Protein AF-A0A949AB33-F1 (afdb_monomer_lite)

Structure (mmCIF, N/CA/C/O backbone):
data_AF-A0A949AB33-F1
#
_entry.id   AF-A0A949AB33-F1
#
loop_
_atom_site.group_PDB
_atom_site.id
_atom_site.type_symbol
_atom_site.label_atom_id
_atom_site.label_alt_id
_atom_site.label_comp_id
_atom_site.label_asym_id
_atom_site.label_entity_id
_atom_site.label_seq_id
_atom_site.pdbx_PDB_ins_code
_atom_site.Cartn_x
_atom_site.Cartn_y
_atom_site.Cartn_z
_atom_site.occupancy
_atom_site.B_iso_or_equiv
_atom_site.auth_seq_id
_atom_site.auth_comp_id
_atom_site.auth_asym_id
_atom_site.auth_atom_id
_atom_site.pdbx_PDB_model_num
ATOM 1 N N . MET A 1 1 ? 18.392 10.503 -6.431 1.00 43.12 1 MET A N 1
ATOM 2 C CA . MET A 1 1 ? 16.987 10.029 -6.498 1.00 43.12 1 MET A CA 1
ATOM 3 C C . MET A 1 1 ? 16.509 9.525 -5.119 1.00 43.12 1 MET A C 1
ATOM 5 O O . MET A 1 1 ? 16.125 8.372 -5.001 1.00 43.12 1 MET A O 1
ATOM 9 N N . GLY A 1 2 ? 16.545 10.359 -4.061 1.00 43.81 2 GLY A N 1
ATOM 10 C CA . GLY A 1 2 ? 16.463 9.880 -2.660 1.00 43.81 2 GLY A CA 1
ATOM 11 C C . GLY A 1 2 ? 15.216 10.239 -1.832 1.00 43.81 2 GLY A C 1
ATOM 12 O O . GLY A 1 2 ? 14.989 9.614 -0.806 1.00 43.81 2 GLY A O 1
ATOM 13 N N . ASN A 1 3 ? 14.371 11.190 -2.248 1.00 55.31 3 ASN A N 1
ATOM 14 C CA . ASN A 1 3 ? 13.363 11.751 -1.325 1.00 55.31 3 ASN A CA 1
ATOM 15 C C . ASN A 1 3 ? 12.094 10.899 -1.138 1.00 55.31 3 ASN A C 1
ATOM 17 O O . ASN A 1 3 ? 11.496 10.923 -0.069 1.00 55.31 3 ASN A O 1
ATOM 21 N N . HIS A 1 4 ? 11.675 10.115 -2.135 1.00 58.28 4 HIS A N 1
ATOM 22 C CA . HIS A 1 4 ? 10.376 9.424 -2.082 1.00 58.28 4 HIS A CA 1
ATOM 23 C C . HIS A 1 4 ? 10.365 8.236 -1.109 1.00 58.28 4 HIS A C 1
ATOM 25 O O . HIS A 1 4 ? 9.355 7.998 -0.455 1.00 58.28 4 HIS A O 1
ATOM 31 N N . ARG A 1 5 ? 11.490 7.519 -0.967 1.00 63.41 5 ARG A N 1
ATOM 32 C CA . ARG A 1 5 ? 11.602 6.403 -0.011 1.00 63.41 5 ARG A CA 1
ATOM 33 C C . ARG A 1 5 ? 11.533 6.891 1.438 1.00 63.41 5 ARG A C 1
ATOM 35 O O . ARG A 1 5 ? 10.822 6.296 2.235 1.00 63.41 5 ARG A O 1
ATOM 42 N N . VAL A 1 6 ? 12.197 8.008 1.744 1.00 66.69 6 VAL A N 1
ATOM 43 C CA . VAL A 1 6 ? 12.177 8.621 3.084 1.00 66.69 6 VAL A CA 1
ATOM 44 C C . VAL A 1 6 ? 10.781 9.142 3.432 1.00 66.69 6 VAL A C 1
ATOM 46 O O . VAL A 1 6 ? 10.306 8.919 4.539 1.00 66.69 6 VAL A O 1
ATOM 49 N N . LEU A 1 7 ? 10.082 9.769 2.478 1.00 70.50 7 LEU A N 1
ATOM 50 C CA . LEU A 1 7 ? 8.704 10.231 2.684 1.00 70.50 7 LEU A CA 1
ATOM 51 C C . LEU A 1 7 ? 7.735 9.076 2.974 1.00 70.50 7 LEU A C 1
ATOM 53 O O . LEU A 1 7 ? 6.888 9.196 3.856 1.00 70.50 7 LEU A O 1
ATOM 57 N N . LEU A 1 8 ? 7.867 7.955 2.258 1.00 71.00 8 LEU A N 1
ATOM 58 C CA . LEU A 1 8 ? 7.051 6.763 2.496 1.00 71.00 8 LEU A CA 1
ATOM 59 C C . LEU A 1 8 ? 7.367 6.115 3.849 1.00 71.00 8 LEU A C 1
ATOM 61 O O . LEU A 1 8 ? 6.441 5.741 4.560 1.00 71.00 8 LEU A O 1
ATOM 65 N N . ALA A 1 9 ? 8.647 6.021 4.219 1.00 70.50 9 ALA A N 1
ATOM 66 C CA . ALA A 1 9 ? 9.060 5.497 5.519 1.00 70.50 9 ALA A CA 1
ATOM 67 C C . ALA A 1 9 ? 8.502 6.348 6.669 1.00 70.50 9 ALA A C 1
ATOM 69 O O . ALA A 1 9 ? 7.822 5.818 7.541 1.00 70.50 9 ALA A O 1
ATOM 70 N N . ASN A 1 10 ? 8.673 7.673 6.601 1.00 75.38 10 ASN A N 1
ATOM 71 C CA . ASN A 1 10 ? 8.131 8.596 7.599 1.00 75.38 10 ASN A CA 1
ATOM 72 C C . ASN A 1 10 ? 6.605 8.482 7.720 1.00 75.38 10 ASN A C 1
ATOM 74 O O . ASN A 1 10 ? 6.081 8.490 8.828 1.00 75.38 10 ASN A O 1
ATOM 78 N N . PHE A 1 11 ? 5.891 8.325 6.599 1.00 79.19 11 PHE A N 1
ATOM 79 C CA . PHE A 1 11 ? 4.444 8.107 6.618 1.00 79.19 11 PHE A CA 1
ATOM 80 C C . PHE A 1 11 ? 4.063 6.795 7.318 1.00 79.19 11 PHE A C 1
ATOM 82 O O . PHE A 1 11 ? 3.108 6.773 8.089 1.00 79.19 11 PHE A O 1
ATOM 89 N N . ILE A 1 12 ? 4.797 5.704 7.073 1.00 76.44 12 ILE A N 1
ATOM 90 C CA . ILE A 1 12 ? 4.555 4.410 7.728 1.00 76.44 12 ILE A CA 1
ATOM 91 C C . ILE A 1 12 ? 4.828 4.511 9.235 1.00 76.44 12 ILE A C 1
ATOM 93 O O . ILE A 1 12 ? 4.022 4.022 10.027 1.00 76.44 12 ILE A O 1
ATOM 97 N N . ASP A 1 13 ? 5.917 5.165 9.640 1.00 78.44 13 ASP A N 1
ATOM 98 C CA . ASP A 1 13 ? 6.252 5.400 11.050 1.00 78.44 13 ASP A CA 1
ATOM 99 C C . ASP A 1 13 ? 5.195 6.260 11.756 1.00 78.44 13 ASP A C 1
ATOM 101 O O . ASP A 1 13 ? 4.704 5.894 12.8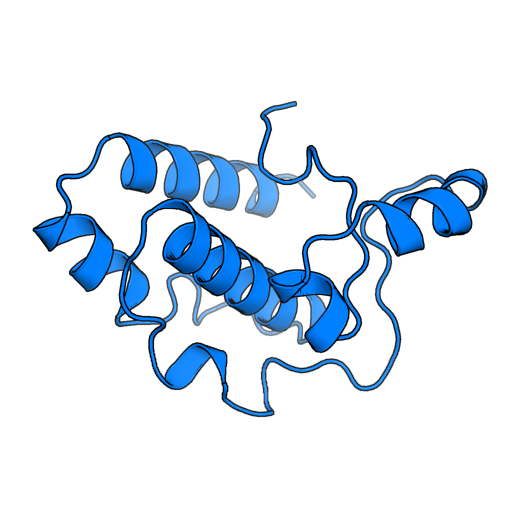27 1.00 78.44 13 ASP A O 1
ATOM 105 N N . GLU A 1 14 ? 4.773 7.363 11.134 1.00 80.75 14 GLU A N 1
ATOM 106 C CA . GLU A 1 14 ? 3.727 8.239 11.666 1.00 80.75 14 GLU A CA 1
ATOM 107 C C . GLU A 1 14 ? 2.380 7.513 11.743 1.00 80.75 14 GLU A C 1
ATOM 109 O O . GLU A 1 14 ? 1.665 7.613 12.747 1.00 80.75 14 GLU A O 1
ATOM 114 N N . PHE A 1 15 ? 2.051 6.714 10.725 1.00 80.19 15 PHE A N 1
ATOM 115 C CA . PHE A 1 15 ? 0.867 5.869 10.732 1.00 80.19 15 PHE A CA 1
ATOM 116 C C . PHE A 1 15 ? 0.937 4.863 11.880 1.00 80.19 15 PHE A C 1
ATOM 118 O O . PHE A 1 15 ? -0.026 4.750 12.631 1.00 80.19 15 PHE A O 1
ATOM 125 N N . ASN A 1 16 ? 2.061 4.172 12.080 1.00 77.12 16 ASN A N 1
ATOM 126 C CA . ASN A 1 16 ? 2.230 3.195 13.156 1.00 77.12 16 ASN A CA 1
ATOM 127 C C . ASN A 1 16 ? 2.125 3.821 14.551 1.00 77.12 16 ASN A C 1
ATOM 129 O O . ASN A 1 16 ? 1.427 3.257 15.399 1.00 77.12 16 ASN A O 1
ATOM 133 N N . CYS A 1 17 ? 2.737 4.991 14.759 1.00 81.19 17 CYS A N 1
ATOM 134 C CA . CYS A 1 17 ? 2.671 5.745 16.014 1.00 81.19 17 CYS A CA 1
ATOM 135 C C . CYS A 1 17 ? 1.286 6.363 16.281 1.00 81.19 17 CYS A C 1
ATOM 137 O O . CYS A 1 17 ? 0.939 6.651 17.427 1.00 81.19 17 CYS A O 1
ATOM 139 N N . SER A 1 18 ? 0.471 6.565 15.244 1.00 81.31 18 SER A N 1
ATOM 140 C CA . SER A 1 18 ? -0.831 7.221 15.362 1.00 81.31 18 SER A CA 1
ATOM 141 C C . SER A 1 18 ? -1.931 6.320 15.936 1.00 81.31 18 SER A C 1
ATOM 143 O O . SER A 1 18 ? -2.052 5.127 15.644 1.00 81.31 18 SER A O 1
ATOM 145 N N . ALA A 1 19 ? -2.838 6.921 16.711 1.00 81.06 19 ALA A N 1
ATOM 146 C CA . ALA A 1 19 ? -4.052 6.257 17.183 1.00 81.06 19 ALA A CA 1
ATOM 147 C C . ALA A 1 19 ? -5.002 5.900 16.019 1.00 81.06 19 ALA A C 1
ATOM 149 O O . ALA A 1 19 ? -5.036 6.587 14.998 1.00 81.06 19 ALA A O 1
ATOM 150 N N . LYS A 1 20 ? -5.859 4.878 16.194 1.00 76.69 20 LYS A N 1
ATOM 151 C CA . LYS A 1 20 ? -6.809 4.402 15.158 1.00 76.69 20 LYS A CA 1
ATOM 152 C C . LYS A 1 20 ? -7.641 5.519 14.507 1.00 76.69 20 LYS A C 1
ATOM 154 O O . LYS A 1 20 ? -7.859 5.482 13.302 1.00 76.69 20 LYS A O 1
ATOM 159 N N . LYS A 1 21 ? -8.080 6.523 15.278 1.00 78.12 21 LYS A N 1
ATOM 160 C CA . LYS A 1 21 ? -8.837 7.675 14.747 1.00 78.12 21 LYS A CA 1
ATOM 161 C C . LYS A 1 21 ? -7.997 8.548 13.805 1.00 78.12 21 LYS A C 1
ATOM 163 O O . LYS A 1 21 ? -8.507 8.972 12.774 1.00 78.12 21 LYS A O 1
ATOM 168 N N . ASN A 1 22 ? -6.725 8.782 14.131 1.00 81.44 22 ASN A N 1
ATOM 169 C CA . ASN A 1 22 ? -5.816 9.543 13.272 1.00 81.44 22 ASN A CA 1
ATOM 170 C C . ASN A 1 22 ? -5.408 8.738 12.040 1.00 81.44 22 ASN A C 1
ATOM 172 O O . ASN A 1 22 ? -5.403 9.297 10.951 1.00 81.44 22 ASN A O 1
ATOM 176 N N . LYS A 1 23 ? -5.191 7.422 12.181 1.00 81.75 23 LYS A N 1
ATOM 177 C CA . LYS A 1 23 ? -4.927 6.524 11.045 1.00 81.75 23 LYS A CA 1
ATOM 178 C C . LYS A 1 23 ? -5.977 6.677 9.949 1.00 81.75 23 LYS A C 1
ATOM 180 O O . LYS A 1 23 ? -5.609 6.860 8.797 1.00 81.75 23 LYS A O 1
ATOM 185 N N . ILE A 1 24 ? -7.263 6.669 10.319 1.00 81.25 24 ILE A N 1
ATOM 186 C CA . ILE A 1 24 ? -8.379 6.839 9.373 1.00 81.25 24 ILE A CA 1
ATOM 187 C C . ILE A 1 24 ? -8.313 8.205 8.678 1.00 81.25 24 ILE A C 1
ATOM 189 O O . ILE A 1 24 ? -8.446 8.260 7.462 1.00 81.25 24 ILE A O 1
ATOM 193 N N . LYS A 1 25 ? -8.038 9.289 9.414 1.00 83.06 25 LYS A N 1
ATOM 194 C CA . LYS A 1 25 ? -7.881 10.629 8.820 1.00 83.06 25 LYS A CA 1
ATOM 195 C C . LYS A 1 25 ? -6.701 10.714 7.846 1.00 83.06 25 LYS A C 1
ATOM 197 O O . LYS A 1 25 ? -6.804 11.390 6.830 1.00 83.06 25 LYS A O 1
ATOM 202 N N . MET A 1 26 ? -5.595 10.027 8.139 1.00 79.81 26 MET A N 1
ATOM 203 C CA . MET A 1 26 ? -4.397 10.029 7.287 1.00 79.81 26 MET A CA 1
ATOM 204 C C . MET A 1 26 ? -4.615 9.300 5.957 1.00 79.81 26 MET A C 1
ATOM 206 O O . MET A 1 26 ? -4.051 9.703 4.947 1.00 79.81 26 MET A O 1
ATOM 210 N N . ILE A 1 27 ? -5.422 8.234 5.951 1.00 82.94 27 ILE A N 1
ATOM 211 C CA . ILE A 1 27 ? -5.722 7.445 4.743 1.00 82.94 27 ILE A CA 1
ATOM 212 C C . ILE A 1 27 ? -6.947 7.957 3.983 1.00 82.94 27 ILE A C 1
ATOM 214 O O . ILE A 1 27 ? -7.144 7.581 2.832 1.00 82.94 27 ILE A O 1
ATOM 218 N N . GLU A 1 28 ? -7.790 8.783 4.607 1.00 82.38 28 GLU A N 1
ATOM 219 C CA . GLU A 1 28 ? -9.023 9.292 3.999 1.00 82.38 28 GLU A CA 1
ATOM 220 C C . GLU A 1 28 ? -8.747 10.032 2.685 1.00 82.38 28 GLU A C 1
ATOM 222 O O . GLU A 1 28 ? -9.480 9.859 1.712 1.00 82.38 28 GLU A O 1
ATOM 227 N N . ASN A 1 29 ? -7.637 10.771 2.630 1.00 80.00 29 ASN A N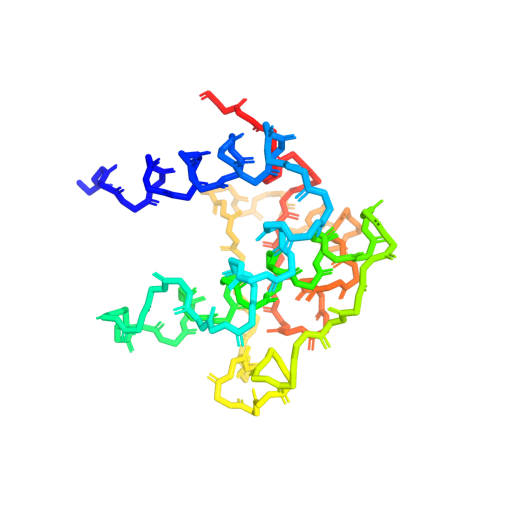 1
ATOM 228 C CA . ASN A 1 29 ? -7.152 11.442 1.431 1.00 80.00 29 ASN A CA 1
ATOM 229 C C . ASN A 1 29 ? -5.836 10.823 0.952 1.00 80.00 29 ASN A C 1
ATOM 231 O O . ASN A 1 29 ? -5.073 10.259 1.732 1.00 80.00 29 ASN A O 1
ATOM 235 N N . CYS A 1 30 ? -5.552 10.951 -0.345 1.00 77.06 30 CYS A N 1
ATOM 236 C CA . CYS A 1 30 ? -4.272 10.514 -0.894 1.00 77.06 30 CYS A CA 1
ATOM 237 C C . CYS A 1 30 ? -3.133 11.340 -0.258 1.00 77.06 30 CYS A C 1
ATOM 239 O O . CYS A 1 30 ? -3.156 12.565 -0.399 1.00 77.06 30 CYS A O 1
ATOM 241 N N . PRO A 1 31 ? -2.134 10.715 0.400 1.00 71.56 31 PRO A N 1
ATOM 242 C CA . PRO A 1 31 ? -1.081 11.440 1.119 1.00 71.56 31 PRO A CA 1
ATOM 243 C C . PRO A 1 31 ? -0.095 12.166 0.192 1.00 71.56 31 PRO A C 1
ATOM 245 O O . PRO A 1 31 ? 0.605 13.075 0.630 1.00 71.56 31 PRO A O 1
ATOM 248 N N . PHE A 1 32 ? -0.044 11.800 -1.096 1.00 72.75 32 PHE A N 1
ATOM 249 C CA . PHE A 1 32 ? 0.880 12.394 -2.064 1.00 72.75 32 PHE A CA 1
ATOM 250 C C . PHE A 1 32 ? 0.190 12.743 -3.399 1.00 72.75 32 PHE A C 1
ATOM 252 O O . PHE A 1 32 ? 0.489 12.134 -4.434 1.00 72.75 32 PHE A O 1
ATOM 259 N N . PRO A 1 33 ? -0.731 13.727 -3.433 1.00 70.31 33 PRO A N 1
ATOM 260 C CA . PRO A 1 33 ? -1.404 14.144 -4.668 1.00 70.31 33 PRO A CA 1
ATOM 261 C C . PRO A 1 33 ? -0.443 14.728 -5.722 1.00 70.31 33 PRO A C 1
ATOM 263 O O . PRO A 1 33 ? -0.749 14.722 -6.914 1.00 70.31 33 PRO A O 1
ATOM 266 N N . GLN A 1 34 ? 0.734 15.205 -5.305 1.00 74.00 34 GLN A N 1
ATOM 267 C CA . GLN A 1 34 ? 1.762 15.800 -6.163 1.00 74.00 34 GLN A CA 1
ATOM 268 C C . GLN A 1 34 ? 2.480 14.793 -7.073 1.00 74.00 34 GLN A C 1
ATOM 270 O O . GLN A 1 34 ? 3.117 15.184 -8.055 1.00 74.00 34 GLN A O 1
ATOM 275 N N . ILE A 1 35 ? 2.388 13.495 -6.778 1.00 74.56 35 ILE A N 1
ATOM 276 C CA . ILE A 1 35 ? 3.036 12.459 -7.580 1.00 74.56 35 ILE A CA 1
ATOM 277 C C . ILE A 1 35 ? 2.303 12.335 -8.911 1.00 74.56 35 ILE A C 1
ATOM 279 O O . ILE A 1 35 ? 1.142 11.946 -8.964 1.00 74.56 35 ILE A O 1
ATOM 283 N N . LYS A 1 36 ? 2.985 12.647 -10.018 1.00 74.25 36 LYS A N 1
ATOM 284 C CA . LYS A 1 36 ? 2.402 12.550 -11.369 1.00 74.25 36 LYS A CA 1
ATOM 285 C C . LYS A 1 36 ? 2.543 11.163 -11.994 1.00 74.25 36 LYS A C 1
ATOM 287 O O . LYS A 1 36 ? 1.761 10.816 -12.874 1.00 74.25 36 LYS A O 1
ATOM 292 N N . LYS A 1 37 ? 3.507 10.356 -11.546 1.00 81.19 37 LYS A N 1
ATOM 293 C CA . LYS A 1 37 ? 3.795 9.042 -12.134 1.00 81.19 37 LYS A CA 1
ATOM 294 C C . LYS A 1 37 ? 2.746 8.009 -11.726 1.00 81.19 37 LYS A C 1
ATOM 296 O O . LYS A 1 37 ? 2.555 7.749 -10.542 1.00 81.19 37 LYS A O 1
ATOM 301 N N . ASN A 1 38 ? 2.144 7.347 -12.712 1.00 81.88 38 ASN A N 1
ATOM 302 C CA . ASN A 1 38 ? 1.119 6.321 -12.483 1.00 81.88 38 ASN A CA 1
ATOM 303 C C . ASN A 1 38 ? 1.629 5.152 -11.622 1.00 81.88 38 ASN A C 1
ATOM 305 O O . ASN A 1 38 ? 0.906 4.679 -10.754 1.00 81.88 38 ASN A O 1
ATOM 309 N N . LYS A 1 39 ? 2.891 4.739 -11.812 1.00 82.25 39 LYS A N 1
ATOM 310 C CA . LYS A 1 39 ? 3.540 3.665 -11.035 1.00 82.25 39 LYS A CA 1
ATOM 311 C C . LYS A 1 39 ? 3.574 3.974 -9.536 1.00 82.25 39 LYS A C 1
ATOM 313 O O . LYS A 1 39 ? 3.172 3.152 -8.724 1.00 82.25 39 LYS A O 1
ATOM 318 N N . GLU A 1 40 ? 4.003 5.182 -9.181 1.00 78.62 40 GLU A N 1
ATOM 319 C CA . GLU A 1 40 ? 4.103 5.623 -7.786 1.00 78.62 40 GLU A CA 1
ATOM 320 C C . GLU A 1 40 ? 2.712 5.841 -7.164 1.00 78.62 40 GLU A C 1
ATOM 322 O O . GLU A 1 40 ? 2.487 5.451 -6.022 1.00 78.62 40 GLU A O 1
ATOM 327 N N . LYS A 1 41 ? 1.743 6.369 -7.928 1.00 83.38 41 LYS A N 1
ATOM 328 C CA . LYS A 1 41 ? 0.341 6.462 -7.482 1.00 83.38 41 LYS A CA 1
ATOM 329 C C . LYS A 1 41 ? -0.226 5.090 -7.121 1.00 83.38 41 LYS A C 1
ATOM 331 O O . LYS A 1 41 ? -0.750 4.908 -6.026 1.00 83.38 41 LYS A O 1
ATOM 336 N N . ALA A 1 42 ? -0.119 4.134 -8.041 1.00 85.38 42 ALA A N 1
ATOM 337 C CA . ALA A 1 42 ? -0.623 2.782 -7.843 1.00 85.38 42 ALA A CA 1
ATOM 338 C C . ALA A 1 42 ? 0.054 2.095 -6.646 1.00 85.38 42 ALA A C 1
ATOM 340 O O . ALA A 1 42 ? -0.611 1.421 -5.860 1.00 85.38 42 ALA A O 1
ATOM 341 N N . TYR A 1 43 ? 1.357 2.336 -6.464 1.00 83.19 43 TYR A N 1
ATOM 342 C CA . TYR A 1 43 ? 2.111 1.867 -5.306 1.00 83.19 43 TYR A CA 1
ATOM 343 C C . TYR A 1 43 ? 1.553 2.412 -3.988 1.00 83.19 43 TYR A C 1
ATOM 345 O O . TYR A 1 43 ? 1.335 1.646 -3.056 1.00 83.19 43 TYR A O 1
ATOM 353 N N . ILE A 1 44 ? 1.261 3.712 -3.912 1.00 82.69 44 ILE A N 1
ATOM 354 C CA . ILE A 1 44 ? 0.687 4.327 -2.706 1.00 82.69 44 ILE A CA 1
ATOM 355 C C . ILE A 1 44 ? -0.701 3.764 -2.402 1.00 82.69 44 ILE A C 1
ATOM 357 O O . ILE A 1 44 ? -1.005 3.490 -1.246 1.00 82.69 44 ILE A O 1
ATOM 361 N N . ALA A 1 45 ? -1.534 3.546 -3.420 1.00 87.81 45 ALA A N 1
ATOM 362 C CA . ALA A 1 45 ? -2.846 2.938 -3.220 1.00 87.81 45 ALA A CA 1
ATOM 363 C C . ALA A 1 45 ? -2.736 1.503 -2.678 1.00 87.81 45 ALA A C 1
ATOM 365 O O . ALA A 1 45 ? -3.434 1.152 -1.729 1.00 87.81 45 ALA A O 1
ATOM 366 N N . ALA A 1 46 ? -1.825 0.696 -3.232 1.00 86.62 46 ALA A N 1
ATOM 367 C CA . ALA A 1 46 ? -1.551 -0.651 -2.736 1.00 86.62 46 ALA A CA 1
ATOM 368 C C . ALA A 1 46 ? -1.029 -0.643 -1.289 1.00 86.62 46 ALA A C 1
ATOM 370 O O . ALA A 1 46 ? -1.476 -1.444 -0.471 1.00 86.62 46 ALA A O 1
ATOM 371 N N . LEU A 1 47 ? -0.136 0.296 -0.964 1.00 84.56 47 LEU A N 1
ATOM 372 C CA . LEU A 1 47 ? 0.406 0.494 0.378 1.00 84.56 47 LEU A CA 1
ATOM 373 C C . LEU A 1 47 ? -0.693 0.834 1.390 1.00 84.56 47 LEU A C 1
ATOM 375 O O . LEU A 1 47 ? -0.761 0.231 2.457 1.00 84.56 47 LEU A 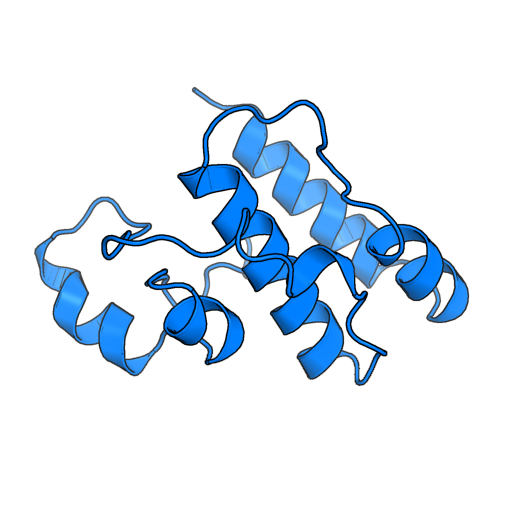O 1
ATOM 379 N N . VAL A 1 48 ? -1.563 1.788 1.052 1.00 86.75 48 VAL A N 1
ATOM 380 C CA . VAL A 1 48 ? -2.671 2.201 1.920 1.00 86.75 48 VAL A CA 1
ATOM 381 C C . VAL A 1 48 ? -3.653 1.052 2.125 1.00 86.75 48 VAL A C 1
ATOM 383 O O . VAL A 1 48 ? -4.064 0.821 3.260 1.00 86.75 48 VAL A O 1
ATOM 386 N N . GLU A 1 49 ? -4.001 0.303 1.0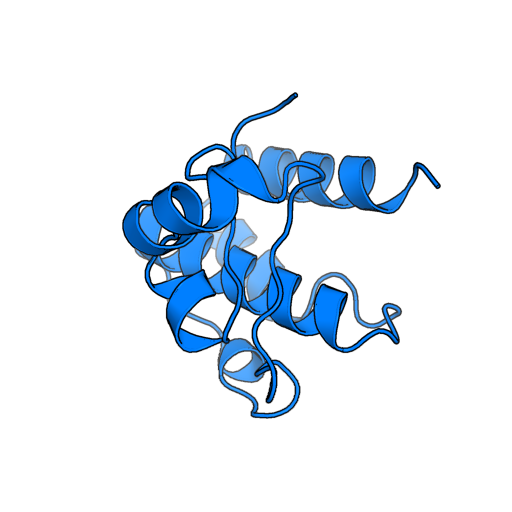74 1.00 89.00 49 GLU A N 1
ATOM 387 C CA . GLU A 1 49 ? -4.852 -0.886 1.211 1.00 89.00 49 GLU A CA 1
ATOM 388 C C . GLU A 1 49 ? -4.222 -1.918 2.146 1.00 89.00 49 GLU A C 1
ATOM 390 O O . GLU A 1 49 ? -4.883 -2.376 3.074 1.00 89.00 49 GLU A O 1
ATOM 395 N N . GLU A 1 50 ? -2.937 -2.221 1.964 1.00 85.75 50 GLU A N 1
ATOM 396 C CA . GLU A 1 50 ? -2.221 -3.186 2.796 1.00 85.75 50 GLU A CA 1
ATOM 397 C C . GLU A 1 50 ? -2.185 -2.760 4.270 1.00 85.75 50 GLU A C 1
ATOM 399 O O . GLU A 1 50 ? -2.465 -3.566 5.158 1.00 85.75 50 GLU A O 1
ATOM 404 N N . LEU A 1 51 ? -1.917 -1.480 4.547 1.00 82.62 51 LEU A N 1
ATOM 405 C CA . LEU A 1 51 ? -1.977 -0.923 5.902 1.00 82.62 51 LEU A CA 1
ATOM 406 C C . LEU A 1 51 ? -3.392 -1.021 6.490 1.00 82.62 51 LEU A C 1
ATOM 408 O O . LEU A 1 51 ? -3.559 -1.375 7.658 1.00 82.62 51 LEU A O 1
ATOM 412 N N . CYS A 1 52 ? -4.430 -0.761 5.691 1.00 86.38 52 CYS A N 1
ATOM 413 C CA . CYS A 1 52 ? -5.814 -0.914 6.138 1.00 86.38 52 CYS A CA 1
ATOM 414 C C . CYS A 1 52 ? -6.134 -2.367 6.486 1.00 86.38 52 CYS A C 1
ATOM 416 O O . CYS A 1 52 ? -6.677 -2.629 7.558 1.00 86.38 52 CYS A O 1
ATOM 418 N N . VAL A 1 53 ? -5.764 -3.308 5.616 1.00 85.69 53 VAL A N 1
ATOM 419 C CA . VAL A 1 53 ? -5.988 -4.744 5.813 1.00 85.69 53 VAL A CA 1
ATOM 420 C C . VAL A 1 53 ? -5.260 -5.230 7.069 1.00 85.69 53 VAL A C 1
ATOM 422 O O . VAL A 1 53 ? -5.892 -5.823 7.947 1.00 85.69 53 VAL A O 1
ATOM 425 N N . ARG A 1 54 ? -3.971 -4.897 7.229 1.00 83.19 54 ARG A N 1
ATOM 426 C CA . ARG A 1 54 ? -3.163 -5.278 8.404 1.00 83.19 54 ARG A CA 1
ATOM 427 C C . ARG A 1 54 ? -3.708 -4.704 9.711 1.00 83.19 54 ARG A C 1
ATOM 429 O O . ARG A 1 54 ? -3.722 -5.390 10.731 1.00 83.19 54 ARG A O 1
ATOM 436 N N . ASN A 1 55 ? -4.195 -3.464 9.698 1.00 80.88 55 ASN A N 1
ATOM 437 C CA . ASN A 1 55 ? -4.727 -2.798 10.889 1.00 80.88 55 ASN A CA 1
ATOM 438 C C . ASN A 1 55 ? -6.249 -2.959 11.072 1.00 80.88 55 ASN A C 1
ATOM 440 O O . ASN A 1 55 ? -6.799 -2.369 12.008 1.00 80.88 55 ASN A O 1
ATOM 444 N N . ARG A 1 56 ? -6.920 -3.755 10.223 1.00 85.38 56 ARG A N 1
ATOM 445 C CA . ARG A 1 56 ? -8.386 -3.945 10.187 1.00 85.38 56 ARG A CA 1
ATOM 446 C C . ARG A 1 56 ? -9.157 -2.617 10.128 1.00 85.38 56 ARG A C 1
ATOM 448 O O . ARG A 1 56 ? -10.117 -2.406 10.871 1.00 85.38 56 ARG A O 1
ATOM 455 N N . LEU A 1 57 ? -8.701 -1.698 9.281 1.00 86.44 57 LEU A N 1
ATOM 456 C CA . LEU A 1 57 ? -9.330 -0.403 9.025 1.00 86.44 57 LEU A CA 1
ATOM 457 C C . LEU A 1 57 ? -10.150 -0.438 7.733 1.00 86.44 57 LEU A C 1
ATOM 459 O O . LEU A 1 57 ? -9.953 -1.289 6.867 1.00 86.44 57 LEU A O 1
ATOM 463 N N . LYS A 1 58 ? -11.063 0.526 7.594 1.00 87.31 58 LYS A N 1
ATOM 464 C CA . LYS A 1 58 ? -11.838 0.713 6.367 1.00 87.31 58 LYS A CA 1
ATOM 465 C C . LYS A 1 58 ? -10.928 1.242 5.256 1.00 87.31 58 LYS A C 1
ATOM 467 O O . LYS A 1 58 ? -10.284 2.273 5.436 1.00 87.31 58 LYS A O 1
ATOM 472 N N . ILE A 1 59 ? -10.921 0.553 4.116 1.00 87.31 59 ILE A N 1
ATOM 473 C CA . ILE A 1 59 ? -10.191 0.980 2.920 1.00 87.31 59 ILE A CA 1
ATOM 474 C C . ILE A 1 59 ? -10.895 2.223 2.344 1.00 87.31 59 ILE A C 1
ATOM 476 O O . ILE A 1 59 ? -12.122 2.218 2.206 1.00 87.31 59 ILE A O 1
ATOM 480 N N . PRO A 1 60 ? -10.161 3.303 2.043 1.00 87.69 60 PRO A N 1
ATOM 481 C CA . PRO A 1 60 ? -10.746 4.525 1.506 1.00 87.69 60 PRO A CA 1
ATOM 482 C C . PRO A 1 60 ? -11.107 4.366 0.020 1.00 87.69 60 PRO A C 1
ATOM 484 O O . PRO A 1 60 ? -10.367 3.762 -0.752 1.00 87.69 60 PRO A O 1
ATOM 487 N N . ASN A 1 61 ? -12.221 4.968 -0.411 1.00 86.25 61 ASN A N 1
ATOM 488 C CA . ASN A 1 61 ? -12.766 4.778 -1.766 1.00 86.25 61 ASN A CA 1
ATOM 489 C C . ASN A 1 61 ? -11.798 5.191 -2.890 1.00 86.25 61 ASN A C 1
ATOM 491 O O . ASN A 1 61 ? -11.832 4.620 -3.977 1.00 86.25 61 ASN A O 1
ATOM 495 N N . TRP A 1 62 ? -10.926 6.177 -2.651 1.00 87.25 62 TRP A N 1
ATOM 496 C CA . TRP A 1 62 ? -9.978 6.643 -3.668 1.00 87.25 62 TRP A CA 1
ATOM 497 C C . TRP A 1 62 ? -8.958 5.564 -4.056 1.00 87.25 62 TRP A C 1
ATOM 499 O O . TRP A 1 62 ? -8.486 5.566 -5.188 1.00 87.25 62 TRP A O 1
ATOM 509 N N . VAL A 1 63 ? -8.651 4.618 -3.160 1.00 87.44 63 VAL A N 1
ATOM 510 C CA . VAL A 1 63 ? -7.710 3.511 -3.412 1.00 87.44 63 VAL A CA 1
ATOM 511 C C . VAL A 1 63 ? -8.236 2.548 -4.478 1.00 87.44 63 VAL A C 1
ATOM 513 O O . VAL A 1 63 ? -7.448 1.882 -5.157 1.00 87.44 63 VAL A O 1
ATOM 516 N N . GLU A 1 64 ? -9.555 2.487 -4.661 1.00 86.12 64 GLU A N 1
ATOM 517 C CA . GLU A 1 64 ? -10.212 1.655 -5.671 1.00 86.12 64 GLU A CA 1
ATOM 518 C C . GLU A 1 64 ? -10.420 2.369 -7.015 1.00 86.12 64 GLU A C 1
ATOM 520 O O . GLU A 1 64 ? -10.882 1.755 -7.978 1.00 86.12 64 GLU A O 1
ATOM 525 N N . ASP A 1 65 ? -10.046 3.647 -7.131 1.00 87.38 65 ASP A N 1
ATOM 526 C CA . ASP A 1 65 ? -10.138 4.367 -8.400 1.00 87.38 65 ASP A CA 1
ATOM 527 C C . ASP A 1 65 ? -9.192 3.736 -9.438 1.00 87.38 65 ASP A C 1
ATOM 529 O O . ASP A 1 65 ? -8.009 3.493 -9.184 1.00 87.38 65 ASP A O 1
ATOM 533 N N . LYS A 1 66 ? -9.712 3.500 -10.649 1.00 83.56 66 LYS A N 1
ATOM 534 C CA . LYS A 1 66 ? -8.988 2.890 -11.778 1.00 83.56 66 LYS A CA 1
ATOM 535 C C . LYS A 1 66 ? -7.675 3.608 -12.108 1.00 83.56 66 LYS A C 1
ATOM 537 O O . LYS A 1 66 ? -6.766 2.988 -12.651 1.00 83.56 66 LYS A O 1
ATOM 542 N N . ARG A 1 67 ? -7.543 4.894 -11.762 1.00 83.44 67 ARG A N 1
ATOM 543 C CA . ARG A 1 67 ? -6.308 5.685 -11.916 1.00 83.44 67 ARG A CA 1
ATOM 544 C C . ARG A 1 67 ? -5.127 5.152 -11.094 1.00 83.44 67 ARG A C 1
ATOM 546 O O . ARG A 1 67 ? -3.987 5.496 -11.400 1.00 83.44 67 ARG A O 1
ATOM 553 N N . PHE A 1 68 ? -5.387 4.316 -10.090 1.00 83.81 68 PHE A N 1
ATOM 554 C CA . PHE A 1 68 ? -4.381 3.663 -9.251 1.00 83.81 68 PHE A CA 1
ATOM 555 C C . PHE A 1 68 ? -4.128 2.197 -9.628 1.00 83.81 68 PHE A C 1
ATOM 557 O O . PHE A 1 68 ? -3.423 1.493 -8.909 1.00 83.81 68 PHE A O 1
ATOM 564 N N . PHE A 1 69 ? -4.674 1.726 -10.750 1.00 85.94 69 PHE A N 1
ATOM 565 C CA . PHE A 1 69 ? -4.409 0.393 -11.282 1.00 85.94 69 PHE A CA 1
ATOM 566 C C . PHE A 1 69 ? -3.482 0.498 -12.488 1.00 85.94 69 PHE A C 1
ATOM 568 O O . PHE A 1 69 ? -3.720 1.282 -13.411 1.00 85.94 69 PHE A O 1
ATOM 575 N N . LEU A 1 70 ? -2.411 -0.295 -12.490 1.00 85.31 70 LEU A N 1
ATOM 576 C CA . LEU A 1 70 ? -1.508 -0.357 -13.631 1.00 85.31 70 LEU A CA 1
ATOM 577 C C . LEU A 1 70 ? -2.040 -1.345 -14.664 1.00 85.31 70 LEU A C 1
ATOM 579 O O . LEU A 1 70 ? -2.510 -2.429 -14.327 1.00 85.31 70 LEU A O 1
ATOM 583 N N . LYS A 1 71 ? -1.944 -0.963 -15.939 1.00 83.06 71 LYS A N 1
ATOM 584 C CA . LYS A 1 71 ? -2.252 -1.860 -17.061 1.00 83.06 71 LYS A CA 1
ATOM 585 C C . LYS A 1 71 ? -1.166 -2.914 -17.260 1.00 83.06 71 LYS A C 1
ATOM 587 O O . LYS A 1 71 ? -1.467 -4.024 -17.672 1.00 83.06 71 LYS A O 1
ATOM 592 N N . GLU A 1 72 ? 0.075 -2.550 -16.962 1.00 80.50 72 GLU A N 1
ATOM 593 C CA . GLU A 1 72 ? 1.251 -3.395 -17.142 1.00 80.50 72 GLU A CA 1
ATOM 594 C C . GLU A 1 72 ? 1.864 -3.757 -15.785 1.00 80.50 72 GLU A C 1
ATOM 596 O O . GLU A 1 72 ? 1.832 -2.928 -14.866 1.00 80.50 72 GLU A O 1
ATOM 601 N N . PRO A 1 73 ? 2.440 -4.966 -15.650 1.00 81.56 73 PRO A N 1
ATOM 602 C CA . PRO A 1 73 ? 3.093 -5.405 -14.425 1.00 81.56 73 PRO A CA 1
ATOM 603 C C . PRO A 1 73 ? 4.299 -4.527 -14.083 1.00 81.56 73 PRO A C 1
ATOM 605 O O . PRO A 1 73 ? 5.192 -4.302 -14.902 1.00 81.56 73 PRO A O 1
ATOM 608 N N . PHE A 1 74 ? 4.339 -4.043 -12.844 1.00 81.38 74 PHE A N 1
ATOM 609 C CA . PHE A 1 74 ? 5.419 -3.233 -12.305 1.00 81.38 74 PHE A CA 1
ATOM 610 C C . PHE A 1 74 ? 6.124 -3.963 -11.166 1.00 81.38 74 PHE A C 1
ATOM 612 O O . PHE A 1 74 ? 5.550 -4.182 -10.102 1.00 81.38 74 PHE A O 1
ATOM 619 N N . PHE A 1 75 ? 7.387 -4.310 -11.395 1.00 75.00 75 PHE A N 1
ATOM 620 C CA . PHE A 1 75 ? 8.245 -4.961 -10.413 1.00 75.00 75 PHE A CA 1
ATOM 621 C C . PHE A 1 75 ? 9.077 -3.906 -9.685 1.00 75.00 75 PHE A C 1
ATOM 623 O O . PHE A 1 75 ? 9.823 -3.149 -10.308 1.00 75.00 75 PHE A O 1
ATOM 630 N N . VAL A 1 76 ? 8.924 -3.839 -8.365 1.00 68.25 76 VAL A N 1
ATOM 631 C CA . VAL A 1 76 ? 9.675 -2.937 -7.491 1.00 68.25 76 VAL A CA 1
ATOM 632 C C . VAL A 1 76 ? 10.849 -3.717 -6.910 1.00 68.25 76 VAL A C 1
ATOM 634 O O . VAL A 1 76 ? 10.703 -4.456 -5.941 1.00 68.25 76 VAL A O 1
ATOM 637 N N . GLY A 1 77 ? 12.015 -3.562 -7.530 1.00 63.25 77 GLY A N 1
ATOM 638 C CA . GLY A 1 77 ? 13.258 -4.226 -7.142 1.00 63.25 77 GLY A CA 1
ATOM 639 C C . GLY A 1 77 ? 14.254 -4.203 -8.298 1.00 63.25 77 GLY A C 1
ATOM 640 O O . GLY A 1 77 ? 13.849 -4.208 -9.457 1.00 63.25 77 GLY A O 1
ATOM 641 N N . GLU A 1 78 ? 15.549 -4.132 -7.995 1.00 53.91 78 GLU A N 1
ATOM 642 C CA . GLU A 1 78 ? 16.613 -4.007 -9.010 1.00 53.91 78 GLU A CA 1
ATOM 643 C C . GLU A 1 78 ? 17.065 -5.361 -9.588 1.00 53.91 78 GLU A C 1
ATOM 645 O O . GLU A 1 78 ? 17.830 -5.397 -10.547 1.00 53.91 78 GLU A O 1
ATOM 650 N N . LEU A 1 79 ? 16.579 -6.482 -9.043 1.00 52.97 79 LEU A N 1
ATOM 651 C CA . LEU A 1 79 ? 17.031 -7.821 -9.420 1.00 52.97 79 LEU A CA 1
ATOM 652 C C . LEU A 1 79 ? 15.950 -8.585 -10.191 1.00 52.97 79 LEU A C 1
ATOM 654 O O . LEU A 1 79 ? 15.002 -9.127 -9.622 1.00 52.97 79 LEU A O 1
ATOM 658 N N . GLU A 1 80 ? 16.145 -8.657 -11.507 1.00 54.12 80 GLU A N 1
ATOM 659 C CA . GLU A 1 80 ? 15.345 -9.426 -12.472 1.00 54.12 80 GLU A CA 1
ATOM 660 C C . GLU A 1 80 ? 15.184 -10.904 -12.061 1.00 54.12 80 GLU A C 1
ATOM 662 O O . GLU A 1 80 ? 14.121 -11.498 -12.233 1.00 54.12 80 GLU A O 1
ATOM 667 N N . SER A 1 81 ? 16.219 -11.474 -11.437 1.00 55.09 81 SER A N 1
ATOM 668 C CA . SER A 1 81 ? 16.269 -12.859 -10.954 1.00 55.09 81 SER A CA 1
ATOM 669 C C . SER A 1 81 ? 15.278 -13.174 -9.829 1.00 55.09 81 SER A C 1
ATOM 671 O O . SER A 1 81 ? 14.989 -14.343 -9.587 1.00 55.09 81 SER A O 1
ATOM 673 N N . LEU A 1 82 ? 14.722 -12.157 -9.160 1.00 56.38 82 LEU A N 1
ATOM 674 C CA . LEU A 1 82 ? 13.774 -12.331 -8.057 1.00 56.38 82 LEU A CA 1
ATOM 675 C C . LEU A 1 82 ? 12.309 -12.190 -8.491 1.00 56.38 82 LEU A C 1
ATOM 677 O O . LEU A 1 82 ? 11.419 -12.385 -7.669 1.00 56.38 82 LEU A O 1
ATOM 681 N N . LYS A 1 83 ? 12.012 -11.908 -9.768 1.00 56.59 83 LYS A N 1
ATOM 682 C CA . LYS A 1 83 ? 10.630 -11.693 -10.247 1.00 56.59 83 LYS A CA 1
ATOM 683 C C . LYS A 1 83 ? 9.674 -12.846 -9.930 1.00 56.59 83 LYS A C 1
ATOM 685 O O . LYS A 1 83 ? 8.548 -12.594 -9.506 1.00 56.59 83 LYS A O 1
ATOM 690 N N . SER A 1 84 ? 10.129 -14.092 -10.073 1.00 55.94 84 SER A N 1
ATOM 691 C CA . SER A 1 84 ? 9.347 -15.293 -9.739 1.00 55.94 84 SER A CA 1
ATOM 692 C C . SER A 1 84 ? 9.012 -15.381 -8.248 1.00 55.94 84 SER A C 1
ATOM 694 O O . SER A 1 84 ? 7.925 -15.813 -7.883 1.00 55.94 84 SER A O 1
ATOM 696 N N . PHE A 1 85 ? 9.921 -14.918 -7.389 1.00 56.97 85 PHE A N 1
ATOM 697 C CA . PHE A 1 85 ? 9.732 -14.872 -5.941 1.00 56.97 85 PHE A CA 1
ATOM 698 C C . PHE A 1 85 ? 8.784 -13.731 -5.538 1.00 56.97 85 PHE A C 1
ATOM 700 O O . PHE A 1 85 ? 7.834 -13.944 -4.788 1.00 56.97 85 PHE A O 1
ATOM 707 N N . LEU A 1 86 ? 8.952 -12.549 -6.146 1.00 56.97 86 LEU A N 1
ATOM 708 C CA . LEU A 1 86 ? 8.073 -11.390 -5.951 1.00 56.97 86 LEU A CA 1
ATOM 709 C C . LEU A 1 86 ? 6.621 -11.696 -6.347 1.00 56.97 86 LEU A C 1
ATOM 711 O O . LEU A 1 86 ? 5.700 -11.212 -5.697 1.00 56.97 86 LEU A O 1
ATOM 715 N N . LEU A 1 87 ? 6.387 -12.518 -7.377 1.00 59.56 87 LEU A N 1
ATOM 716 C CA . LEU A 1 87 ? 5.040 -12.954 -7.771 1.00 59.56 87 LEU A CA 1
ATOM 717 C C . LEU A 1 87 ? 4.309 -13.695 -6.640 1.00 59.56 87 LEU A C 1
ATOM 719 O O . LEU A 1 87 ? 3.117 -13.454 -6.420 1.00 59.56 87 LEU A O 1
ATOM 723 N N . VAL A 1 88 ? 5.027 -14.557 -5.917 1.00 60.03 88 VAL A N 1
ATOM 724 C CA . VAL A 1 88 ? 4.486 -15.398 -4.839 1.00 60.03 88 VAL A CA 1
ATOM 725 C C . VAL A 1 88 ? 4.350 -14.612 -3.534 1.00 60.03 88 VAL A C 1
ATOM 727 O O . VAL A 1 88 ? 3.287 -14.669 -2.918 1.00 60.03 88 VAL A O 1
ATOM 730 N N . GLU A 1 89 ? 5.360 -13.822 -3.164 1.00 66.38 89 GLU A N 1
ATOM 731 C CA . GLU A 1 89 ? 5.376 -13.052 -1.909 1.00 66.38 89 GLU A CA 1
ATOM 732 C C . GLU A 1 89 ? 4.495 -11.800 -1.916 1.00 66.38 89 GLU A C 1
ATOM 734 O O . GLU A 1 89 ? 4.060 -11.350 -0.858 1.00 66.38 89 GLU A O 1
ATOM 739 N N . SER A 1 90 ? 4.244 -11.200 -3.086 1.00 70.31 90 SER A N 1
ATOM 740 C CA . SER A 1 90 ? 3.555 -9.905 -3.138 1.00 70.31 90 SER A CA 1
ATOM 741 C C . SER A 1 90 ? 2.201 -9.957 -2.428 1.00 70.31 90 SER A C 1
ATOM 743 O O . SER A 1 90 ? 1.353 -10.777 -2.808 1.00 70.31 90 SER A O 1
ATOM 745 N N . PRO A 1 91 ? 1.936 -9.039 -1.478 1.00 77.94 91 PRO A N 1
ATOM 746 C CA . PRO A 1 91 ? 0.643 -8.980 -0.821 1.00 77.94 91 PRO A CA 1
ATOM 747 C C . PRO A 1 91 ? -0.478 -8.763 -1.839 1.00 77.94 91 PRO A C 1
ATOM 749 O O . PRO A 1 91 ? -0.300 -8.102 -2.870 1.00 77.94 91 PRO A O 1
ATOM 752 N N . VAL A 1 92 ? -1.664 -9.297 -1.538 1.00 82.25 92 VAL A N 1
ATOM 753 C CA . VAL A 1 92 ? -2.830 -9.262 -2.440 1.00 82.25 92 VAL A CA 1
ATOM 754 C C . VAL A 1 92 ? -3.158 -7.828 -2.880 1.00 82.25 92 VAL A C 1
ATOM 756 O O . VAL A 1 92 ? -3.459 -7.599 -4.053 1.00 82.25 92 VAL A O 1
ATOM 759 N N . SER A 1 93 ? -2.998 -6.862 -1.971 1.00 85.06 93 SER A N 1
ATOM 7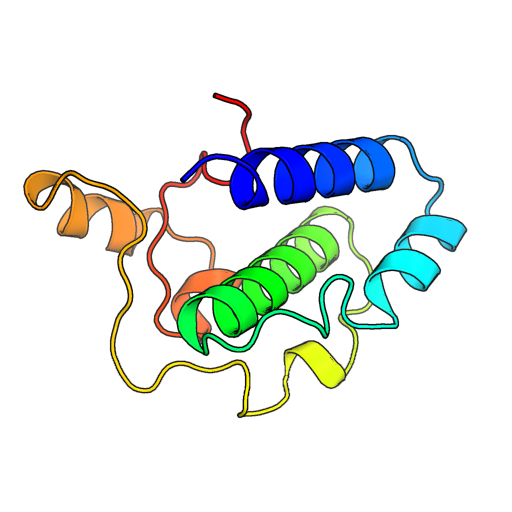60 C CA . SER A 1 93 ? -3.167 -5.418 -2.180 1.00 85.06 93 SER A CA 1
ATOM 761 C C . SER A 1 93 ? -2.318 -4.857 -3.335 1.00 85.06 93 SER A C 1
ATOM 763 O O . SER A 1 93 ? -2.773 -3.989 -4.088 1.00 85.06 93 SER A O 1
ATOM 765 N N . PHE A 1 94 ? -1.101 -5.378 -3.514 1.00 84.12 94 PHE A N 1
ATOM 766 C CA . PHE A 1 94 ? -0.183 -5.006 -4.595 1.00 84.12 94 PHE A CA 1
ATOM 767 C C . PHE A 1 94 ? -0.466 -5.816 -5.862 1.00 84.12 94 PHE A C 1
ATOM 769 O O . PHE A 1 94 ? -0.602 -5.243 -6.948 1.00 84.12 94 PHE A O 1
ATOM 776 N N . ARG A 1 95 ? -0.670 -7.132 -5.716 1.00 83.75 95 ARG A N 1
ATOM 777 C CA . ARG A 1 95 ? -0.916 -8.050 -6.836 1.00 83.75 95 ARG A CA 1
ATOM 778 C C . ARG A 1 95 ? -2.138 -7.643 -7.665 1.00 83.75 95 ARG A C 1
ATOM 780 O O . ARG A 1 95 ? -2.055 -7.602 -8.890 1.00 83.75 95 ARG A O 1
ATOM 787 N N . ARG A 1 96 ? -3.246 -7.243 -7.023 1.00 86.38 96 ARG A N 1
ATOM 788 C CA . ARG A 1 96 ? -4.468 -6.779 -7.720 1.00 86.38 96 ARG A CA 1
ATOM 789 C C . ARG A 1 96 ? -4.271 -5.504 -8.555 1.00 86.38 96 ARG A C 1
ATOM 791 O O . ARG A 1 96 ? -5.117 -5.191 -9.386 1.00 86.38 96 ARG A O 1
ATOM 798 N N . ARG A 1 97 ? -3.182 -4.758 -8.333 1.00 86.56 97 ARG A N 1
ATOM 799 C CA . ARG A 1 97 ? -2.819 -3.529 -9.067 1.00 86.56 97 ARG A CA 1
ATOM 800 C C . ARG A 1 97 ? -1.692 -3.740 -10.070 1.00 86.56 97 ARG A C 1
ATOM 802 O O . ARG A 1 97 ? -1.150 -2.751 -10.562 1.00 86.56 97 ARG A O 1
ATOM 809 N N . ASN A 1 98 ? -1.356 -4.996 -10.376 1.00 84.62 98 ASN A N 1
ATOM 810 C CA . ASN A 1 98 ? -0.206 -5.358 -11.200 1.00 84.62 98 ASN A CA 1
ATOM 811 C C . ASN A 1 98 ? 1.113 -4.820 -10.623 1.00 84.62 98 ASN A C 1
ATOM 813 O O . ASN A 1 98 ? 2.012 -4.446 -11.369 1.00 84.62 98 ASN A O 1
ATOM 817 N N . ILE A 1 99 ? 1.232 -4.753 -9.294 1.00 83.25 99 ILE A N 1
ATOM 818 C CA . ILE A 1 99 ? 2.469 -4.3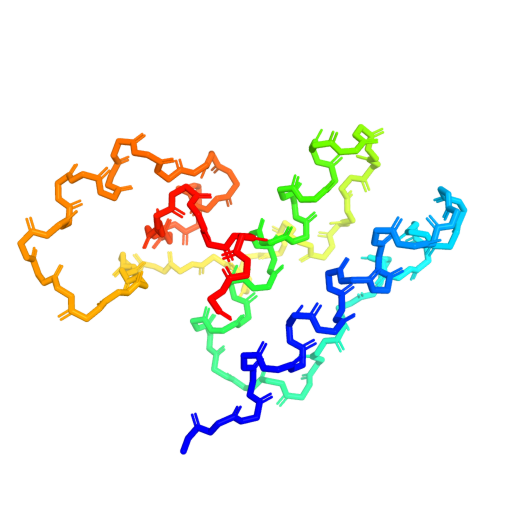59 -8.620 1.00 83.25 99 ILE A CA 1
ATOM 819 C C . ILE A 1 99 ? 3.041 -5.572 -7.903 1.00 83.25 99 ILE A C 1
ATOM 821 O O . ILE A 1 99 ? 2.339 -6.245 -7.151 1.00 83.25 99 ILE A O 1
ATOM 825 N N . PHE A 1 100 ? 4.328 -5.815 -8.127 1.00 80.19 100 PHE A N 1
ATOM 826 C CA . PHE A 1 100 ? 5.055 -6.934 -7.555 1.00 80.19 100 PHE A CA 1
ATOM 827 C C . PHE A 1 100 ? 6.239 -6.412 -6.745 1.00 80.19 100 PHE A C 1
ATOM 829 O O . PHE A 1 100 ? 7.146 -5.776 -7.282 1.00 80.19 100 PHE A O 1
ATOM 836 N N . VAL A 1 101 ? 6.186 -6.640 -5.440 1.00 72.44 101 VAL A N 1
ATOM 837 C CA . VAL A 1 101 ? 7.098 -6.127 -4.410 1.00 72.44 101 VAL A CA 1
ATOM 838 C C . VAL A 1 101 ? 7.510 -7.291 -3.505 1.00 72.44 101 VAL A C 1
ATOM 840 O O . VAL A 1 101 ? 6.795 -8.287 -3.427 1.00 72.44 101 VAL A O 1
ATOM 843 N N . SER A 1 102 ? 8.655 -7.193 -2.826 1.00 65.69 102 SER A N 1
ATOM 844 C CA . SER A 1 102 ? 9.014 -8.194 -1.806 1.00 65.69 102 SER A CA 1
ATOM 845 C C . SER A 1 102 ? 8.113 -8.014 -0.588 1.00 65.69 102 SER A C 1
ATOM 847 O O . SER A 1 102 ? 7.647 -6.902 -0.333 1.00 65.69 102 SER A O 1
ATOM 849 N N . GLU A 1 103 ? 7.875 -9.073 0.186 1.00 61.34 103 GLU A N 1
ATOM 850 C CA . GLU A 1 103 ? 7.083 -8.987 1.422 1.00 61.34 103 GLU A CA 1
ATOM 851 C C . GLU A 1 103 ? 7.625 -7.906 2.387 1.00 61.34 103 GLU A C 1
ATOM 853 O O . GLU A 1 103 ? 6.863 -7.201 3.057 1.00 61.34 103 GLU A O 1
ATOM 858 N N . ASN A 1 104 ? 8.943 -7.679 2.349 1.00 59.44 104 ASN A N 1
ATOM 859 C CA . ASN A 1 104 ? 9.653 -6.662 3.124 1.00 59.44 104 ASN A CA 1
ATOM 860 C C . ASN A 1 104 ? 9.490 -5.227 2.604 1.00 59.44 104 ASN A C 1
ATOM 862 O O . ASN A 1 104 ? 10.155 -4.327 3.100 1.00 59.44 104 ASN A O 1
ATOM 866 N N . VAL A 1 105 ? 8.613 -4.946 1.636 1.00 63.03 105 VAL A N 1
ATOM 867 C CA . VAL A 1 105 ? 8.448 -3.577 1.108 1.00 63.03 105 VAL A CA 1
ATOM 868 C C . VAL A 1 105 ? 8.006 -2.558 2.172 1.00 63.03 105 VAL A C 1
ATOM 870 O O . VAL A 1 105 ? 8.219 -1.355 2.031 1.00 63.03 105 VAL A O 1
ATOM 873 N N . LEU A 1 106 ? 7.375 -3.054 3.238 1.00 58.75 106 LEU A N 1
ATOM 874 C CA . LEU A 1 106 ? 6.952 -2.290 4.411 1.00 58.75 106 LEU A CA 1
ATOM 875 C C . LEU A 1 106 ? 8.002 -2.277 5.530 1.00 58.75 106 LEU A C 1
ATOM 877 O O . LEU A 1 106 ? 7.828 -1.569 6.521 1.00 58.75 106 LEU A O 1
ATOM 881 N N . ILE A 1 107 ? 9.058 -3.078 5.396 1.00 47.88 107 ILE A N 1
ATOM 882 C CA . ILE A 1 107 ? 10.094 -3.277 6.400 1.00 47.88 107 ILE A CA 1
ATOM 883 C C . ILE A 1 107 ? 11.326 -2.489 5.954 1.00 47.88 107 ILE A C 1
ATOM 885 O O . ILE A 1 107 ? 11.949 -2.761 4.934 1.00 47.88 107 ILE A O 1
ATOM 889 N N . ARG A 1 108 ? 11.601 -1.453 6.744 1.00 44.50 108 ARG A N 1
ATOM 890 C CA . ARG A 1 108 ? 12.793 -0.602 6.784 1.00 44.50 108 ARG A CA 1
ATOM 891 C C . ARG A 1 108 ? 14.048 -1.272 6.185 1.00 44.50 108 ARG A C 1
ATOM 893 O O . ARG A 1 108 ? 14.474 -2.313 6.679 1.00 44.50 108 ARG A O 1
ATOM 900 N N . VAL A 1 109 ? 14.642 -0.640 5.168 1.00 35.12 109 VAL A N 1
ATOM 901 C CA . VAL A 1 109 ? 16.077 -0.784 4.838 1.00 35.12 109 VAL A CA 1
ATOM 902 C C . VAL A 1 109 ? 16.880 0.235 5.625 1.00 35.12 109 VAL A C 1
ATOM 904 O O . VAL A 1 109 ? 16.374 1.372 5.778 1.00 35.12 109 VAL A O 1
#

pLDDT: mean 75.0, std 12.28, range [35.12, 89.0]

Foldseek 3Di:
DPDPLVVVLVLLVCLVPDDPVVVCVCQQDQVCPVDPDLQVLLVSLLVNVVSCVVVVHDRHPVSVPPSSADPEAAEDDPDPPCQVVQQVQPPPSQVRRNYGYHVCSSPDD

Sequence (109 aa):
MGNHRVLLANFIDEFNCSAKKNKIKMIENCPFPQIKKNKEKAYIAALVEELCVRNRLKIPNWVEDKRFFLKEPFFVGELESLKSFLLVESPVSFRRRNIFVSENVLIRV

Radius of gyration: 13.5 Å; chains: 1; bounding box: 30×31×34 Å

Secondary structure (DSSP, 8-state):
--HHHHHHHHHHHHHHHS-HHHHHHHHHS-S-TT---HHHHHHHHHHHHHHHHHHTPPPPGGGGSGGGS-SS-EE-SS-GGGHHHHHHHS-HHHHTTTEE--GGGGS--